Protein AF-A0A841DQ54-F1 (afdb_monomer)

Foldseek 3Di:
DDDDDDDDPVNVVVDDDDPDDAVLVVVLVVLLQLLDLDHPPVCPVVSVVQLVVLQVDDCSLVVSLVSCVQRPNDFDGFCLSVDDPVDRDPVVSVVVSVPDDPVVSVVRCCVRVPPDPPPVRVVSSVVVSCVSNVVDPDSDPDPPPDDDWDWDDDPDPDIDTDDDDDDD

Secondary structure (DSSP, 8-state):
--------HHHHTT----SS--HHHHHHHHHHHHH-SS--HHHHHHHHHHHHHHHHSTTHHHHHHHHHHHS-SSS---GGGS--TT---HHHHHHHHHTS-HHHHHHHHHHHS-SSSHHHHHHHHHHHHHHHSSS---------TT----EEE-SSS-EEE-------

Mean predicted aligned error: 13.37 Å

Solvent-accessible surface area (backbone atoms only — not comparable to full-atom values): 10875 Å² total; per-residue (Å²): 139,81,91,81,88,85,80,52,76,73,54,56,74,68,63,77,78,74,96,60,86,55,56,59,58,52,49,54,52,47,48,27,53,71,63,45,91,82,60,61,76,88,49,46,66,54,49,54,50,53,46,50,49,24,61,74,38,91,63,29,54,57,52,52,51,52,50,42,68,57,35,46,78,68,78,79,54,40,65,84,68,60,71,65,90,88,59,78,54,60,62,62,50,50,52,55,54,68,68,51,55,68,69,58,55,50,50,39,48,49,68,58,65,57,86,75,66,66,74,68,54,55,58,52,51,56,58,48,47,32,53,55,71,66,78,38,94,72,91,78,90,69,90,60,86,91,64,95,79,60,77,56,82,52,96,62,102,57,80,55,84,63,87,76,89,76,82,132

Structure (mmCIF, N/CA/C/O backbone):
data_AF-A0A841DQ54-F1
#
_entry.id   AF-A0A841DQ54-F1
#
loop_
_atom_site.group_PDB
_atom_site.id
_atom_site.type_symbol
_atom_site.label_atom_id
_atom_site.label_alt_id
_atom_site.label_comp_id
_atom_site.label_asym_id
_atom_site.label_entity_id
_atom_site.label_seq_id
_atom_site.pdbx_PDB_ins_code
_atom_site.Cartn_x
_atom_site.Cartn_y
_atom_site.Cartn_z
_atom_site.occupancy
_atom_site.B_iso_or_equiv
_atom_site.auth_seq_id
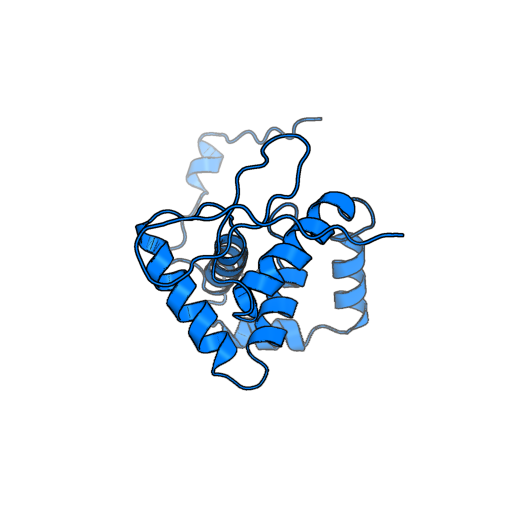_atom_site.auth_comp_id
_atom_site.auth_asym_id
_atom_site.auth_atom_id
_atom_site.pdbx_PDB_model_num
ATOM 1 N N . MET A 1 1 ? -1.347 20.439 -19.887 1.00 53.28 1 MET A N 1
ATOM 2 C CA . MET A 1 1 ? -0.332 19.551 -20.490 1.00 53.28 1 MET A CA 1
ATOM 3 C C . MET A 1 1 ? -0.798 18.118 -20.301 1.00 53.28 1 MET A C 1
ATOM 5 O O . MET A 1 1 ? -1.020 17.731 -19.162 1.00 53.28 1 MET A O 1
ATOM 9 N N . VAL A 1 2 ? -1.043 17.381 -21.386 1.00 81.75 2 VAL A N 1
ATOM 10 C CA . VAL A 1 2 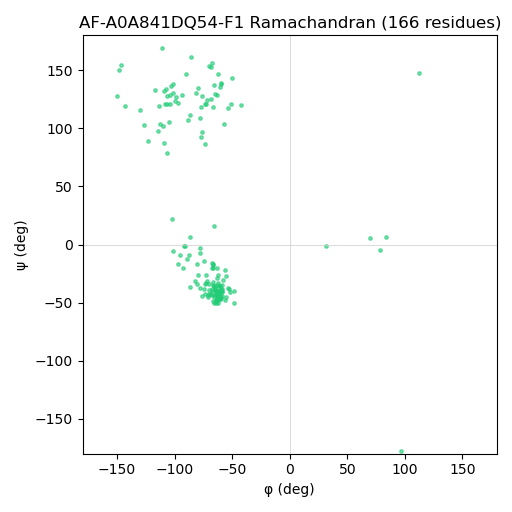? -1.499 15.979 -21.347 1.00 81.75 2 VAL A CA 1
ATOM 11 C C . VAL A 1 2 ? -0.318 15.105 -21.762 1.00 81.75 2 VAL A C 1
ATOM 13 O O . VAL A 1 2 ? 0.212 15.297 -22.853 1.00 81.75 2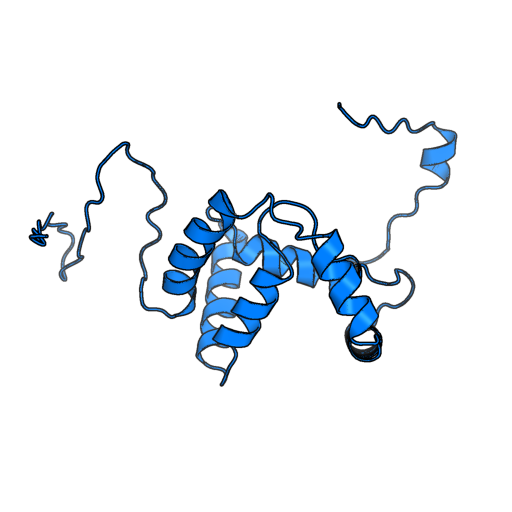 VAL A O 1
ATOM 16 N N . LEU A 1 3 ? 0.109 14.179 -20.900 1.00 90.19 3 LEU A N 1
ATOM 17 C CA . LEU A 1 3 ? 1.101 13.165 -21.260 1.00 90.19 3 LEU A CA 1
ATOM 18 C C . LEU A 1 3 ? 0.443 12.161 -22.212 1.00 90.19 3 LEU A C 1
ATOM 20 O O . LEU A 1 3 ? -0.588 11.581 -21.874 1.00 90.19 3 LEU A O 1
ATOM 24 N N . ARG A 1 4 ? 1.029 11.967 -23.396 1.00 90.19 4 ARG A N 1
ATOM 25 C CA . ARG A 1 4 ? 0.602 10.948 -24.361 1.00 90.19 4 ARG A CA 1
ATOM 26 C C . ARG A 1 4 ? 1.709 9.913 -24.484 1.00 90.19 4 ARG A C 1
ATOM 28 O O . ARG A 1 4 ? 2.825 10.256 -24.858 1.00 90.19 4 ARG A O 1
ATOM 35 N N . ILE A 1 5 ? 1.394 8.670 -24.147 1.00 88.75 5 ILE A N 1
ATOM 36 C CA . ILE A 1 5 ? 2.290 7.526 -24.320 1.00 88.75 5 ILE A CA 1
ATOM 37 C C . ILE A 1 5 ? 1.846 6.818 -25.601 1.00 88.75 5 ILE A C 1
ATOM 39 O O . ILE A 1 5 ? 0.672 6.475 -25.734 1.00 88.75 5 ILE A O 1
ATOM 43 N N . HIS A 1 6 ? 2.762 6.658 -26.555 1.00 91.81 6 HIS A N 1
ATOM 44 C CA . HIS A 1 6 ? 2.510 6.006 -27.838 1.00 91.81 6 HIS A CA 1
ATOM 45 C C . HIS A 1 6 ? 3.208 4.645 -27.846 1.00 91.81 6 HIS A C 1
ATOM 47 O O . HIS A 1 6 ? 4.421 4.595 -27.674 1.00 91.81 6 HIS A O 1
ATOM 53 N N . PHE A 1 7 ? 2.443 3.568 -28.032 1.00 91.44 7 PHE A N 1
ATOM 54 C CA . PHE A 1 7 ? 2.969 2.210 -28.169 1.00 91.44 7 PHE A CA 1
ATOM 55 C C . PHE A 1 7 ? 2.975 1.806 -29.640 1.00 91.44 7 PHE A C 1
ATOM 57 O O . PHE A 1 7 ? 1.958 1.957 -30.324 1.00 91.44 7 PHE A O 1
ATOM 64 N N . THR A 1 8 ? 4.103 1.289 -30.115 1.00 95.00 8 THR A N 1
ATOM 65 C CA . THR A 1 8 ? 4.196 0.632 -31.424 1.00 95.00 8 THR A CA 1
ATOM 66 C C . THR A 1 8 ? 3.801 -0.847 -31.313 1.00 95.00 8 THR A C 1
ATOM 68 O O . THR A 1 8 ? 3.814 -1.403 -30.207 1.00 95.00 8 THR A O 1
ATOM 71 N N . PRO A 1 9 ? 3.448 -1.522 -32.423 1.00 94.88 9 PRO A N 1
ATOM 72 C CA . PRO A 1 9 ? 3.256 -2.972 -32.420 1.00 94.88 9 PRO A CA 1
ATOM 73 C C . PRO A 1 9 ? 4.460 -3.729 -31.839 1.00 94.88 9 PRO A C 1
ATOM 75 O O . PRO A 1 9 ? 4.284 -4.674 -31.072 1.00 94.88 9 PRO A O 1
ATOM 78 N N . GLU A 1 10 ? 5.681 -3.278 -32.129 1.00 95.12 10 GLU A N 1
ATOM 79 C CA . GLU A 1 10 ? 6.927 -3.867 -31.634 1.00 95.12 10 GLU A CA 1
ATOM 80 C C . GLU A 1 10 ? 7.090 -3.710 -30.116 1.00 95.12 10 GLU A C 1
ATOM 82 O O . GLU A 1 10 ? 7.662 -4.585 -29.462 1.00 95.12 10 GLU A O 1
ATOM 87 N N . ASP A 1 11 ? 6.577 -2.621 -29.539 1.00 93.31 11 ASP A N 1
ATOM 88 C CA . ASP A 1 11 ? 6.570 -2.422 -28.088 1.00 93.31 11 ASP A CA 1
ATOM 89 C C . ASP A 1 11 ? 5.592 -3.375 -27.405 1.00 93.31 11 ASP A C 1
ATOM 91 O O . ASP A 1 11 ? 5.912 -3.939 -26.359 1.00 93.31 11 ASP A O 1
ATOM 95 N N . LEU A 1 12 ? 4.425 -3.614 -28.015 1.00 90.44 12 LEU A N 1
ATOM 96 C CA . LEU A 1 12 ? 3.429 -4.546 -27.482 1.00 90.44 12 LEU A CA 1
ATOM 97 C C . LEU A 1 12 ? 3.956 -5.983 -27.431 1.00 90.44 12 LEU A C 1
ATOM 99 O O . LEU A 1 12 ? 3.670 -6.694 -26.471 1.00 90.44 12 LEU A O 1
ATOM 103 N N . LEU A 1 13 ? 4.788 -6.387 -28.397 1.00 94.19 13 LEU A N 1
ATOM 104 C CA . LEU A 1 13 ? 5.451 -7.698 -28.382 1.00 94.19 13 LEU A CA 1
ATOM 105 C C . LEU A 1 13 ? 6.419 -7.873 -27.199 1.00 94.19 13 LEU A C 1
ATOM 107 O O . LEU A 1 13 ? 6.755 -9.001 -26.839 1.00 94.19 13 LEU A O 1
ATOM 111 N N . LYS A 1 14 ? 6.869 -6.774 -26.581 1.00 90.69 14 LYS A N 1
ATOM 112 C CA . LYS A 1 14 ? 7.760 -6.783 -25.410 1.00 90.69 14 LYS A CA 1
ATOM 113 C C . LYS A 1 14 ? 7.002 -6.671 -24.086 1.00 90.69 14 LYS A C 1
ATOM 115 O O . LYS A 1 14 ? 7.613 -6.846 -23.031 1.00 90.69 14 LYS A O 1
ATOM 120 N N . VAL A 1 15 ? 5.694 -6.399 -24.113 1.00 87.94 15 VAL A N 1
ATOM 121 C CA . VAL A 1 15 ? 4.876 -6.318 -22.899 1.00 87.94 15 VAL A CA 1
ATOM 122 C C . VAL A 1 15 ? 4.650 -7.721 -22.353 1.00 87.94 15 VAL A C 1
ATOM 124 O O . VAL A 1 15 ? 4.078 -8.587 -23.010 1.00 87.94 15 VAL A O 1
ATOM 127 N N . ARG A 1 16 ? 5.078 -7.936 -21.109 1.00 85.25 16 ARG A N 1
ATOM 128 C CA . ARG A 1 16 ? 4.801 -9.160 -20.358 1.00 85.25 16 ARG A CA 1
ATOM 129 C C . ARG A 1 16 ? 3.776 -8.860 -19.279 1.00 85.25 16 ARG A C 1
ATOM 131 O O . ARG A 1 16 ? 3.897 -7.872 -18.560 1.00 85.25 16 ARG A O 1
ATOM 138 N N . VAL A 1 17 ? 2.775 -9.726 -19.168 1.00 84.56 17 VAL A N 1
ATOM 139 C CA . VAL A 1 17 ? 1.798 -9.680 -18.080 1.00 84.56 17 VAL A CA 1
ATOM 140 C C . VAL A 1 17 ? 2.294 -10.604 -16.976 1.00 84.56 17 VAL A C 1
ATOM 142 O O . VAL A 1 17 ? 2.637 -11.756 -17.244 1.00 84.56 17 VAL A O 1
ATOM 145 N N . ALA A 1 18 ? 2.358 -10.097 -15.746 1.00 85.19 18 ALA A N 1
ATOM 146 C CA . ALA A 1 18 ? 2.709 -10.918 -14.594 1.00 85.19 18 ALA A CA 1
ATOM 147 C C . ALA A 1 18 ? 1.696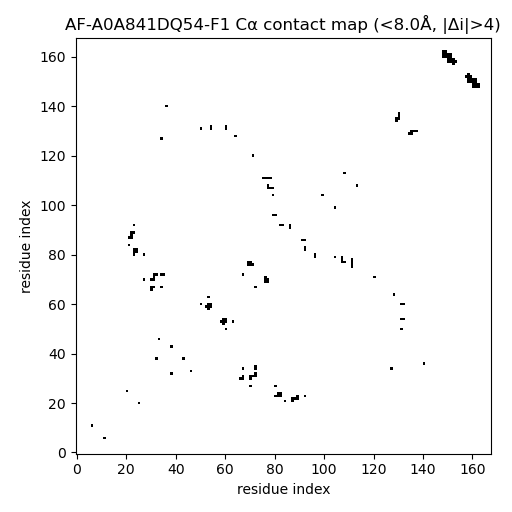 -12.064 -14.433 1.00 85.19 18 ALA A C 1
ATOM 149 O O . ALA A 1 18 ? 0.490 -11.856 -14.565 1.00 85.19 18 ALA A O 1
ATOM 150 N N . GLY A 1 19 ? 2.182 -13.272 -14.131 1.00 85.94 19 GLY A N 1
ATOM 151 C CA . GLY A 1 19 ? 1.330 -14.458 -13.968 1.00 85.94 19 GLY A CA 1
ATOM 152 C C . GLY A 1 19 ? 0.416 -14.406 -12.739 1.00 85.94 19 GLY A C 1
ATOM 153 O O . GLY A 1 19 ? -0.551 -15.159 -12.656 1.00 85.94 19 GLY A O 1
ATOM 154 N N . SER A 1 20 ? 0.696 -13.504 -11.798 1.00 87.44 20 SER A N 1
ATOM 155 C CA . SER A 1 20 ? -0.103 -13.275 -10.599 1.00 87.44 20 SER A CA 1
ATOM 156 C C . SER A 1 20 ? -0.070 -11.802 -10.186 1.00 87.44 20 SER A C 1
ATOM 158 O O . SER A 1 20 ? 0.910 -11.107 -10.473 1.00 87.44 20 SER A O 1
ATOM 160 N N . PRO A 1 21 ? -1.100 -11.314 -9.473 1.00 88.19 21 PRO A N 1
ATOM 161 C CA . PRO A 1 21 ? -1.058 -9.992 -8.868 1.00 88.19 21 PRO A CA 1
ATOM 162 C C . PRO A 1 21 ? 0.091 -9.879 -7.870 1.00 88.19 21 PRO A C 1
ATOM 164 O O . PRO A 1 21 ? 0.309 -10.771 -7.049 1.00 88.19 21 PRO A O 1
ATOM 167 N N . HIS A 1 22 ? 0.817 -8.769 -7.926 1.00 89.12 22 HIS A N 1
ATOM 168 C CA . HIS A 1 22 ? 1.911 -8.518 -7.002 1.00 89.12 22 HIS A CA 1
ATOM 169 C C . HIS A 1 22 ? 1.354 -8.108 -5.623 1.00 89.12 22 HIS A C 1
ATOM 171 O O . HIS A 1 22 ? 0.583 -7.142 -5.551 1.00 89.12 22 HIS A O 1
ATOM 177 N N . PRO A 1 23 ? 1.759 -8.746 -4.510 1.00 89.19 23 PRO A N 1
ATOM 178 C CA . PRO A 1 23 ? 1.132 -8.516 -3.206 1.00 89.19 23 PRO A CA 1
ATOM 179 C C . PRO A 1 23 ? 1.180 -7.069 -2.707 1.00 89.19 23 PRO A C 1
ATOM 181 O O . PRO A 1 23 ? 0.186 -6.563 -2.186 1.00 89.19 23 PRO A O 1
ATOM 184 N N . LEU A 1 24 ? 2.306 -6.369 -2.899 1.00 88.69 24 LEU A N 1
ATOM 185 C CA . LEU A 1 24 ? 2.415 -4.965 -2.482 1.00 88.69 24 LEU A CA 1
ATOM 186 C C . LEU A 1 24 ? 1.481 -4.041 -3.287 1.00 88.69 24 LEU A C 1
ATOM 188 O O . LEU A 1 24 ? 0.875 -3.133 -2.720 1.00 88.69 24 LEU A O 1
ATOM 192 N N . TRP A 1 25 ? 1.283 -4.318 -4.580 1.00 89.69 25 TRP A N 1
ATOM 193 C CA . TRP A 1 25 ? 0.331 -3.578 -5.410 1.00 89.69 25 TRP A CA 1
ATOM 194 C C . TRP A 1 25 ? -1.111 -3.832 -4.967 1.00 89.69 25 TRP A C 1
ATOM 196 O O . TRP A 1 25 ? -1.878 -2.882 -4.812 1.00 89.69 25 TRP A O 1
ATOM 206 N N . GLU A 1 26 ? -1.465 -5.085 -4.677 1.00 91.94 26 GLU A N 1
ATOM 207 C CA . GLU A 1 26 ? -2.774 -5.436 -4.112 1.00 91.94 26 GLU A CA 1
ATOM 208 C C . GLU A 1 26 ? -3.024 -4.742 -2.765 1.00 91.94 26 GLU A C 1
ATOM 210 O O . GLU A 1 26 ? -4.132 -4.264 -2.508 1.00 91.94 26 GLU A O 1
ATOM 215 N N . LEU A 1 27 ? -1.998 -4.608 -1.918 1.00 91.19 27 LEU A N 1
ATOM 216 C CA . LEU A 1 27 ? -2.092 -3.874 -0.656 1.00 91.19 27 LEU A CA 1
ATOM 217 C C . LEU A 1 27 ? -2.362 -2.379 -0.880 1.00 91.19 27 LEU A C 1
ATOM 219 O O . LEU A 1 27 ? -3.295 -1.831 -0.287 1.00 91.19 27 LEU A O 1
ATOM 223 N N . VAL A 1 28 ? -1.585 -1.717 -1.742 1.00 91.19 28 VAL A N 1
ATOM 224 C CA . VAL A 1 28 ? -1.761 -0.288 -2.064 1.00 91.19 28 VAL A CA 1
ATOM 225 C C . VAL A 1 28 ? -3.157 -0.033 -2.643 1.00 91.19 28 VAL A C 1
ATOM 227 O O . VAL A 1 28 ? -3.876 0.862 -2.184 1.00 91.19 28 VAL A O 1
ATOM 230 N N . LEU A 1 29 ? -3.596 -0.864 -3.592 1.00 90.62 29 LEU A N 1
ATOM 231 C CA . LEU A 1 29 ? -4.927 -0.777 -4.198 1.00 90.62 29 LEU A CA 1
ATOM 232 C C . LEU A 1 29 ? -6.045 -1.072 -3.191 1.00 90.62 29 LEU A C 1
ATOM 234 O O . LEU A 1 29 ? -7.095 -0.421 -3.219 1.00 90.62 29 LEU A O 1
ATOM 238 N N . SER A 1 30 ? -5.816 -1.994 -2.255 1.00 92.44 30 SER A N 1
ATOM 239 C CA . SER A 1 30 ? -6.736 -2.272 -1.151 1.00 92.44 30 SER A CA 1
ATOM 240 C C . SER A 1 30 ? -6.888 -1.060 -0.233 1.00 92.44 30 SER A C 1
ATOM 242 O O . SER A 1 30 ? -8.013 -0.660 0.067 1.00 92.44 30 SER A O 1
ATOM 244 N N . ILE A 1 31 ? -5.789 -0.412 0.170 1.00 92.19 31 ILE A N 1
ATOM 245 C CA . ILE A 1 31 ? -5.823 0.796 1.014 1.00 92.19 31 ILE A CA 1
ATOM 246 C C . ILE A 1 31 ? -6.550 1.943 0.301 1.00 92.19 31 ILE A C 1
ATOM 248 O O . ILE A 1 31 ? -7.335 2.664 0.927 1.00 92.19 31 ILE A O 1
ATOM 252 N N . ASN A 1 32 ? -6.337 2.103 -1.006 1.00 88.69 32 ASN A N 1
ATOM 253 C CA . ASN A 1 32 ? -7.081 3.071 -1.808 1.00 88.69 32 ASN A CA 1
ATOM 254 C C . ASN A 1 32 ? -8.586 2.739 -1.832 1.00 88.69 32 ASN A C 1
ATOM 256 O O . ASN A 1 32 ? -9.422 3.595 -1.537 1.00 88.69 32 ASN A O 1
ATOM 260 N N . SER A 1 33 ? -8.933 1.475 -2.082 1.00 90.06 33 SER A N 1
ATOM 261 C CA . SER A 1 33 ? -10.318 0.987 -2.129 1.00 90.06 33 SER A CA 1
ATOM 262 C C . SER A 1 33 ? -11.055 1.151 -0.794 1.00 90.06 33 SER A C 1
ATOM 264 O O . SER A 1 33 ? -12.240 1.488 -0.778 1.00 90.06 33 SER A O 1
ATOM 266 N N . LEU A 1 34 ? -10.368 0.987 0.343 1.00 90.81 34 LEU A N 1
ATOM 267 C CA . LEU A 1 34 ? -10.938 1.228 1.679 1.00 90.81 34 LEU A CA 1
ATOM 268 C C . LEU A 1 34 ? -11.361 2.687 1.900 1.00 90.81 34 LEU A C 1
ATOM 270 O O . LEU A 1 34 ? -12.247 2.953 2.716 1.00 90.81 34 LEU A O 1
ATOM 274 N N . GLN A 1 35 ? -10.736 3.628 1.192 1.00 86.56 35 GLN A N 1
ATOM 275 C CA . GLN A 1 35 ? -11.039 5.055 1.279 1.00 86.56 35 GLN A CA 1
ATOM 276 C C . GLN A 1 35 ? -12.132 5.491 0.298 1.00 86.56 35 GLN A C 1
ATOM 278 O O . GLN A 1 35 ? -12.647 6.603 0.432 1.00 86.56 35 GLN A O 1
ATOM 283 N N . GLN A 1 36 ? -12.504 4.648 -0.673 1.00 85.00 36 GLN A N 1
ATOM 284 C CA . GLN A 1 36 ? -13.492 5.016 -1.682 1.00 85.00 36 GLN A CA 1
ATOM 285 C C . GLN A 1 36 ? -14.897 5.166 -1.065 1.00 85.00 36 GLN A C 1
ATOM 287 O O . GLN A 1 36 ? -15.413 4.221 -0.451 1.00 85.00 36 GLN A O 1
ATOM 292 N N . PRO A 1 37 ? -15.549 6.333 -1.254 1.00 77.94 37 PRO A N 1
ATOM 293 C CA . PRO A 1 37 ? -16.953 6.562 -0.909 1.00 77.94 37 PRO A CA 1
ATOM 294 C C . PRO A 1 37 ? -17.883 5.462 -1.422 1.00 77.94 37 PRO A C 1
ATOM 296 O O . PRO A 1 37 ? -18.672 4.877 -0.675 1.00 77.94 37 PRO A O 1
ATOM 299 N N . GLU A 1 38 ? -17.735 5.162 -2.708 1.00 82.75 38 GLU A N 1
ATOM 300 C CA . GLU A 1 38 ? -18.590 4.274 -3.470 1.00 82.75 38 GLU A CA 1
ATOM 301 C C . GLU A 1 38 ? -17.773 3.059 -3.880 1.00 82.75 38 GLU A C 1
ATOM 303 O O . GLU A 1 38 ? -17.017 3.085 -4.843 1.00 82.75 38 GLU A O 1
ATOM 308 N N . LEU A 1 39 ? -17.917 1.987 -3.106 1.00 86.44 39 LEU A N 1
ATOM 309 C CA . LEU A 1 39 ? -17.285 0.713 -3.403 1.00 86.44 39 LEU A CA 1
ATOM 310 C C . LEU A 1 39 ? -18.334 -0.251 -3.988 1.00 86.44 39 LEU A C 1
ATOM 312 O O . LEU A 1 39 ? -19.449 -0.326 -3.435 1.00 86.44 39 LEU A O 1
ATOM 316 N N . PRO A 1 40 ? -18.011 -1.004 -5.064 1.00 90.75 40 PRO A N 1
ATOM 317 C CA . PRO A 1 40 ? -18.903 -2.011 -5.628 1.00 90.75 40 PRO A CA 1
ATOM 318 C C . PRO A 1 40 ? -19.442 -2.967 -4.562 1.00 90.75 40 PRO A C 1
ATOM 320 O O . PRO A 1 40 ? -18.722 -3.347 -3.636 1.00 90.75 40 PRO A O 1
ATOM 323 N N . LEU A 1 41 ? -20.705 -3.387 -4.705 1.00 90.31 41 LEU A N 1
ATOM 324 C CA . LEU A 1 41 ? -21.420 -4.175 -3.692 1.00 90.31 41 LEU A CA 1
ATOM 325 C C . LEU A 1 41 ? -20.633 -5.418 -3.239 1.00 90.31 41 LEU A C 1
ATOM 327 O O . LEU A 1 41 ? -20.536 -5.671 -2.039 1.00 90.31 41 LEU A O 1
ATOM 331 N N . ARG A 1 42 ? -19.987 -6.115 -4.185 1.00 93.06 42 ARG A N 1
ATOM 332 C CA . ARG A 1 42 ? -19.159 -7.310 -3.936 1.00 93.06 42 ARG A CA 1
ATOM 333 C C . ARG A 1 42 ? -18.030 -7.102 -2.917 1.00 93.06 42 ARG A C 1
ATOM 335 O O . ARG A 1 42 ? -17.638 -8.046 -2.243 1.00 93.06 42 ARG A O 1
ATOM 342 N N . PHE A 1 43 ? -17.531 -5.875 -2.762 1.00 90.62 43 PHE A N 1
ATOM 343 C CA . PHE A 1 43 ? -16.421 -5.562 -1.858 1.00 90.62 43 PHE A CA 1
ATOM 344 C C . PHE A 1 43 ? -16.864 -4.927 -0.535 1.00 90.62 43 PHE A C 1
ATOM 346 O O . PHE A 1 43 ? -16.042 -4.756 0.365 1.00 90.62 43 PHE A O 1
ATOM 353 N N . ARG A 1 44 ? -18.152 -4.604 -0.355 1.00 89.88 44 ARG A N 1
ATOM 354 C CA . ARG A 1 44 ? -18.632 -3.976 0.890 1.00 89.88 44 ARG A CA 1
ATOM 355 C C . ARG A 1 44 ? -18.437 -4.884 2.101 1.00 89.88 44 ARG A C 1
ATOM 357 O O . ARG A 1 44 ? -17.869 -4.449 3.095 1.00 89.88 44 ARG A O 1
ATOM 364 N N . GLY A 1 45 ? -18.785 -6.166 1.970 1.00 93.50 45 GLY A N 1
ATOM 365 C CA . GLY A 1 45 ? -18.569 -7.144 3.039 1.00 93.50 45 GLY A CA 1
ATOM 366 C C . GLY A 1 45 ? -17.089 -7.341 3.384 1.00 93.50 45 GLY A C 1
ATOM 367 O O . GLY A 1 45 ? -16.752 -7.561 4.544 1.00 93.50 45 GLY A O 1
ATOM 368 N N . TRP A 1 46 ? -16.187 -7.224 2.403 1.00 94.75 46 TRP A N 1
ATOM 369 C CA . TRP A 1 46 ? -14.744 -7.215 2.657 1.00 94.75 46 TRP A CA 1
ATOM 370 C C . TRP A 1 46 ? -14.327 -5.977 3.459 1.00 94.75 46 TRP A C 1
ATOM 372 O O . TRP A 1 46 ? -13.700 -6.131 4.508 1.00 94.75 46 TRP A O 1
ATOM 382 N N . ARG A 1 47 ? -14.743 -4.778 3.030 1.00 92.38 47 ARG A N 1
ATOM 383 C CA . ARG A 1 47 ? -14.443 -3.519 3.728 1.00 92.38 47 ARG A CA 1
ATOM 384 C C . ARG A 1 47 ? -14.906 -3.568 5.183 1.00 92.38 47 ARG A C 1
ATOM 386 O O . ARG A 1 47 ? -14.134 -3.238 6.078 1.00 92.38 47 ARG A O 1
ATOM 393 N N . ASP A 1 48 ? -16.118 -4.054 5.433 1.00 90.56 48 ASP A N 1
ATOM 394 C CA . ASP A 1 48 ? -16.670 -4.147 6.787 1.00 90.56 48 ASP A CA 1
ATOM 395 C C . ASP A 1 48 ? -15.871 -5.114 7.674 1.00 90.56 48 ASP A C 1
ATOM 397 O O . ASP A 1 48 ? -15.620 -4.819 8.844 1.00 90.56 48 ASP A O 1
ATOM 401 N N . ARG A 1 49 ? -15.412 -6.250 7.126 1.00 94.31 49 ARG A N 1
ATOM 402 C CA . ARG A 1 49 ? -14.544 -7.193 7.854 1.00 94.31 49 ARG A CA 1
ATOM 403 C C . ARG A 1 49 ? -13.186 -6.584 8.191 1.00 94.31 49 ARG A C 1
ATOM 405 O O . ARG A 1 49 ? -12.716 -6.770 9.310 1.00 94.31 49 ARG A O 1
ATOM 412 N N . VAL A 1 50 ? -12.566 -5.876 7.249 1.00 92.94 50 VAL A N 1
ATOM 413 C CA . VAL A 1 50 ? -11.262 -5.227 7.462 1.00 92.94 50 VAL A CA 1
ATOM 414 C C . VAL A 1 50 ? -11.373 -4.142 8.529 1.00 92.94 50 VAL A C 1
ATOM 416 O O . VAL A 1 50 ? -10.599 -4.140 9.483 1.00 92.94 50 VAL A O 1
ATOM 419 N N . LEU A 1 51 ? -12.376 -3.267 8.421 1.00 90.44 51 LEU A N 1
ATOM 420 C CA . LEU A 1 51 ? -12.605 -2.202 9.397 1.00 90.44 51 LEU A CA 1
ATOM 421 C C . LEU A 1 51 ? -12.909 -2.752 10.791 1.00 90.44 51 LEU A C 1
ATOM 423 O O . LEU A 1 51 ? -12.423 -2.210 11.779 1.00 90.44 51 LEU A O 1
ATOM 427 N N . ARG A 1 52 ? -13.688 -3.834 10.883 1.00 91.38 52 ARG A N 1
ATOM 428 C CA . ARG A 1 52 ? -13.962 -4.493 12.162 1.00 91.38 52 ARG A CA 1
ATOM 429 C C . ARG A 1 52 ? -12.681 -5.048 12.792 1.00 91.38 52 ARG A C 1
ATOM 431 O O . ARG A 1 52 ? -12.392 -4.703 13.932 1.00 91.38 52 ARG A O 1
ATOM 438 N N . ARG A 1 53 ? -11.875 -5.804 12.039 1.00 92.44 53 ARG A N 1
ATOM 439 C CA . ARG A 1 53 ? -10.591 -6.340 12.528 1.00 92.44 53 ARG A CA 1
ATOM 440 C C . ARG A 1 53 ? -9.634 -5.240 12.984 1.00 92.44 53 ARG A C 1
ATOM 442 O O . ARG A 1 53 ? -8.999 -5.378 14.021 1.00 92.44 53 ARG A O 1
ATOM 449 N N . ALA A 1 54 ? -9.575 -4.127 12.254 1.00 90.88 54 ALA A N 1
ATOM 450 C CA . ALA A 1 54 ? -8.745 -2.985 12.633 1.00 90.88 54 ALA A CA 1
ATOM 451 C C . ALA A 1 54 ? -9.169 -2.349 13.971 1.00 90.88 54 ALA A C 1
ATOM 453 O O . ALA A 1 54 ? -8.331 -1.780 14.664 1.00 90.88 54 ALA A O 1
ATOM 454 N N . ARG A 1 55 ? -10.453 -2.436 14.349 1.00 88.38 55 ARG A N 1
ATOM 455 C CA . ARG A 1 55 ? -10.948 -1.968 15.656 1.00 88.38 55 ARG A CA 1
ATOM 456 C C . ARG A 1 55 ? -10.697 -2.973 16.778 1.00 88.38 55 ARG A C 1
ATOM 458 O O . ARG A 1 55 ? -10.496 -2.556 17.910 1.00 88.38 55 ARG A O 1
ATOM 465 N N . GLU A 1 56 ? -10.762 -4.265 16.468 1.00 91.50 56 GLU A N 1
ATOM 466 C CA . GLU A 1 56 ? -10.545 -5.356 17.428 1.00 91.50 56 GLU A CA 1
ATOM 467 C C . GLU A 1 56 ? -9.066 -5.486 17.819 1.00 91.50 56 GLU A C 1
ATOM 469 O O . GLU A 1 56 ? -8.752 -5.828 18.955 1.00 91.50 56 GLU A O 1
ATOM 474 N N . GLN A 1 57 ? -8.150 -5.197 16.893 1.00 92.06 57 GLN A N 1
ATOM 475 C CA . GLN A 1 57 ? -6.712 -5.253 17.138 1.00 92.06 57 GLN A CA 1
ATOM 476 C C . GLN A 1 57 ? -6.213 -3.988 17.841 1.00 92.06 57 GLN A C 1
ATOM 478 O O . GLN A 1 57 ? -6.442 -2.867 17.376 1.00 92.06 57 GLN A O 1
ATOM 483 N N . SER A 1 58 ? -5.451 -4.163 18.923 1.00 91.81 58 SER A N 1
ATOM 484 C CA . SER A 1 58 ? -4.757 -3.070 19.610 1.00 91.81 58 SER A CA 1
ATOM 485 C C . SER A 1 58 ? -3.891 -2.276 18.629 1.00 91.81 58 SER A C 1
ATOM 487 O O . SER A 1 58 ? -2.975 -2.813 18.015 1.00 91.81 58 SER A O 1
ATOM 489 N N . GLY A 1 59 ? -4.202 -0.990 18.456 1.00 89.06 59 GLY A N 1
ATOM 490 C CA . GLY A 1 59 ? -3.494 -0.107 17.522 1.00 89.06 59 GLY A CA 1
ATOM 491 C C . GLY A 1 59 ? -3.881 -0.260 16.043 1.00 89.06 59 GLY A C 1
ATOM 492 O O . GLY A 1 59 ? -3.457 0.564 15.236 1.00 89.06 59 GLY A O 1
ATOM 493 N N . GLY A 1 60 ? -4.737 -1.218 15.668 1.00 89.50 60 GLY A N 1
ATOM 494 C CA . GLY A 1 60 ? -5.096 -1.482 14.268 1.00 89.50 60 GLY A CA 1
ATOM 495 C C . GLY A 1 60 ? -5.724 -0.278 13.554 1.00 89.50 60 GLY A C 1
ATOM 496 O O . GLY A 1 60 ? -5.399 0.008 12.402 1.00 89.50 60 GLY A O 1
ATOM 497 N N . ALA A 1 61 ? -6.559 0.496 14.252 1.00 87.25 61 ALA A N 1
ATOM 498 C CA . ALA A 1 61 ? -7.150 1.720 13.713 1.00 87.25 61 ALA A CA 1
ATOM 499 C C . ALA A 1 61 ? -6.100 2.808 13.417 1.00 87.25 61 ALA A C 1
ATOM 501 O O . ALA A 1 61 ? -6.216 3.514 12.413 1.00 87.25 61 ALA A O 1
ATOM 502 N N . LEU A 1 62 ? -5.065 2.927 14.259 1.00 87.62 62 LEU A N 1
ATOM 503 C CA . LEU A 1 62 ? -3.956 3.863 14.048 1.00 87.62 62 LEU A CA 1
ATOM 504 C C . LEU A 1 62 ? -3.075 3.409 12.883 1.00 87.62 62 LEU A C 1
ATOM 506 O O . LEU A 1 62 ? -2.738 4.227 12.030 1.00 87.62 62 LEU A O 1
ATOM 510 N N . SER A 1 63 ? -2.767 2.113 12.797 1.00 89.94 63 SER A N 1
ATOM 511 C CA . SER A 1 63 ? -2.011 1.540 11.678 1.00 89.94 63 SER A CA 1
ATOM 512 C C . SER A 1 63 ? -2.737 1.743 10.350 1.00 89.94 63 SER A C 1
ATOM 514 O O . SER A 1 63 ? -2.135 2.186 9.374 1.00 89.94 63 SER A O 1
ATOM 516 N N . LEU A 1 64 ? -4.054 1.511 10.315 1.00 90.19 64 LEU A N 1
ATOM 517 C CA . LEU A 1 64 ? -4.853 1.733 9.112 1.00 90.19 64 LEU A CA 1
ATOM 518 C C . LEU A 1 64 ? -4.898 3.220 8.730 1.00 90.19 64 LEU A C 1
ATOM 520 O O . LEU A 1 64 ? -4.808 3.566 7.554 1.00 90.19 64 LEU A O 1
ATOM 524 N N . GLN A 1 65 ? -4.988 4.116 9.715 1.00 85.00 65 GLN A N 1
ATOM 525 C CA . GLN A 1 65 ? -4.901 5.554 9.475 1.00 85.00 65 GLN A CA 1
ATOM 526 C C . GLN A 1 65 ? -3.536 5.966 8.914 1.00 85.00 65 GLN A C 1
ATOM 528 O O . GLN A 1 65 ? -3.483 6.780 7.989 1.00 85.00 65 GLN A O 1
ATOM 533 N N . ALA A 1 66 ? -2.448 5.429 9.466 1.00 88.00 66 ALA A N 1
ATOM 534 C CA . ALA A 1 66 ? -1.104 5.671 8.965 1.00 88.00 66 ALA A CA 1
ATOM 535 C C . ALA A 1 66 ? -0.982 5.188 7.513 1.00 88.00 66 ALA A C 1
ATOM 537 O O . ALA A 1 66 ? -0.576 5.972 6.656 1.00 88.00 66 ALA A O 1
ATOM 538 N N . ALA A 1 67 ? -1.455 3.979 7.205 1.00 89.69 67 ALA A N 1
ATOM 539 C CA . ALA A 1 67 ? -1.479 3.440 5.846 1.00 89.69 67 ALA A CA 1
ATOM 540 C C . ALA A 1 67 ? -2.243 4.353 4.869 1.00 89.69 67 ALA A C 1
ATOM 542 O O . ALA A 1 67 ? -1.712 4.726 3.826 1.00 89.69 67 ALA A O 1
ATOM 543 N N . CYS A 1 68 ? -3.442 4.823 5.231 1.00 87.81 68 CYS A N 1
ATOM 544 C CA . CYS A 1 68 ? -4.204 5.768 4.402 1.00 87.81 68 CYS A CA 1
ATOM 545 C C . CYS A 1 68 ? -3.549 7.151 4.266 1.00 87.81 68 CYS A C 1
ATOM 547 O O . CYS A 1 68 ? -3.874 7.903 3.351 1.00 87.81 68 CYS A O 1
ATOM 549 N N . SER A 1 69 ? -2.641 7.521 5.172 1.00 85.25 69 SER A N 1
ATOM 550 C CA . SER A 1 69 ? -1.876 8.764 5.048 1.00 85.25 69 SER A CA 1
ATOM 551 C C . SER A 1 69 ? -0.696 8.651 4.081 1.00 85.25 69 SER A C 1
ATOM 553 O O . SER A 1 69 ? -0.301 9.667 3.514 1.00 85.25 69 SER A O 1
ATOM 555 N N . VAL A 1 70 ? -0.169 7.435 3.896 1.00 87.12 70 VAL A N 1
ATOM 556 C CA . VAL A 1 70 ? 0.922 7.111 2.962 1.00 87.12 70 VAL A CA 1
ATOM 557 C C . VAL A 1 70 ? 0.375 6.668 1.599 1.00 87.12 70 VAL A C 1
ATOM 559 O O . VAL A 1 70 ? 1.077 6.766 0.605 1.00 87.12 70 VAL A O 1
ATOM 562 N N . VAL A 1 71 ? -0.881 6.228 1.520 1.00 90.00 71 VAL A N 1
ATOM 563 C CA . VAL A 1 71 ? -1.570 5.915 0.260 1.00 90.00 71 VAL A CA 1
ATOM 564 C C . VAL A 1 71 ? -2.839 6.760 0.180 1.00 90.00 71 VAL A C 1
ATOM 566 O O . VAL A 1 71 ? -3.890 6.332 0.668 1.00 90.00 71 VAL A O 1
ATOM 569 N N . PRO A 1 72 ? -2.781 7.978 -0.385 1.00 84.81 72 PRO A N 1
ATOM 570 C CA . PRO A 1 72 ? -3.960 8.825 -0.488 1.00 84.81 72 PRO A CA 1
ATOM 571 C C . PRO A 1 72 ? -4.998 8.238 -1.458 1.00 84.81 72 PRO A C 1
ATOM 573 O O . PRO A 1 72 ? -4.683 7.496 -2.388 1.00 84.81 72 PRO A O 1
ATOM 576 N N . LEU A 1 73 ? -6.264 8.627 -1.276 1.00 82.81 73 LEU A N 1
ATOM 577 C CA . LEU A 1 73 ? -7.364 8.247 -2.174 1.00 82.81 73 LEU A CA 1
ATOM 578 C C . LEU A 1 73 ? -7.132 8.678 -3.637 1.00 82.81 73 LEU A C 1
ATOM 580 O O . LEU A 1 73 ? -7.629 8.034 -4.558 1.00 82.81 73 LEU A O 1
ATOM 584 N N . ALA A 1 74 ? -6.420 9.782 -3.858 1.00 80.56 74 ALA A N 1
ATOM 585 C CA . ALA A 1 74 ? -6.132 10.302 -5.187 1.00 80.56 74 ALA A CA 1
ATOM 586 C C . ALA A 1 74 ? -4.772 11.004 -5.218 1.00 80.56 74 ALA A C 1
ATOM 588 O O . ALA A 1 74 ? -4.372 11.627 -4.233 1.00 80.56 74 ALA A O 1
ATOM 589 N N . GLY A 1 75 ? -4.130 10.975 -6.386 1.00 82.69 75 GLY A N 1
ATOM 590 C CA . GLY A 1 75 ? -2.783 11.502 -6.596 1.00 82.69 75 GLY A CA 1
ATOM 591 C C . GLY A 1 75 ? -1.718 10.411 -6.514 1.00 82.69 75 GLY A C 1
ATOM 592 O O . GLY A 1 75 ? -2.038 9.235 -6.359 1.00 82.69 75 GLY A O 1
ATOM 593 N N . ASN A 1 76 ? -0.456 10.818 -6.645 1.00 82.31 76 ASN A N 1
ATOM 594 C CA . ASN A 1 76 ? 0.667 9.904 -6.469 1.00 82.31 76 ASN A CA 1
ATOM 595 C C . ASN A 1 76 ? 0.794 9.474 -5.005 1.00 82.31 76 ASN A C 1
ATOM 597 O O . ASN A 1 76 ? 0.423 10.211 -4.087 1.00 82.31 76 ASN A O 1
ATOM 601 N N . PHE A 1 77 ? 1.355 8.288 -4.819 1.00 87.25 77 PHE A N 1
ATOM 602 C CA . PHE A 1 77 ? 1.819 7.781 -3.538 1.00 87.25 77 PHE A CA 1
ATOM 603 C C . PHE A 1 77 ? 3.353 7.702 -3.552 1.00 87.25 77 PHE A C 1
ATOM 605 O O . PHE A 1 77 ? 3.979 7.931 -4.587 1.00 87.25 77 PHE A O 1
ATOM 612 N N . ALA A 1 78 ? 3.943 7.479 -2.381 1.00 88.25 78 ALA A N 1
ATOM 613 C CA . ALA A 1 78 ? 5.390 7.502 -2.187 1.00 88.25 78 ALA A CA 1
ATOM 614 C C . ALA A 1 78 ? 6.073 6.355 -2.947 1.00 88.25 78 ALA A C 1
ATOM 616 O O . ALA A 1 78 ? 5.581 5.226 -2.910 1.00 88.25 78 ALA A O 1
ATOM 617 N N . ASP A 1 79 ? 7.200 6.634 -3.599 1.00 88.69 79 ASP A N 1
ATOM 618 C CA . ASP A 1 79 ? 7.900 5.657 -4.441 1.00 88.69 79 ASP A CA 1
ATOM 619 C C . ASP A 1 79 ? 8.497 4.500 -3.626 1.00 88.69 79 ASP A C 1
ATOM 621 O O . ASP A 1 79 ? 8.680 3.405 -4.141 1.00 88.69 79 ASP A O 1
ATOM 625 N N . LEU A 1 80 ? 8.696 4.690 -2.316 1.00 88.12 80 LEU A N 1
ATOM 626 C CA . LEU A 1 80 ? 9.046 3.609 -1.387 1.00 88.12 80 LEU A CA 1
ATOM 627 C C . LEU A 1 80 ? 8.039 2.442 -1.382 1.00 88.12 80 LEU A C 1
ATOM 629 O O . LEU A 1 80 ? 8.383 1.349 -0.947 1.00 88.12 80 LEU A O 1
ATOM 633 N N . LEU A 1 81 ? 6.794 2.672 -1.821 1.00 88.19 81 LEU A N 1
ATOM 634 C CA . LEU A 1 81 ? 5.763 1.637 -1.953 1.00 88.19 81 LEU A CA 1
ATOM 635 C C . LEU A 1 81 ? 5.740 0.988 -3.343 1.00 88.19 81 LEU A C 1
ATOM 637 O O . LEU A 1 81 ? 4.903 0.116 -3.579 1.00 88.19 81 LEU A O 1
ATOM 641 N N . THR A 1 82 ? 6.598 1.421 -4.267 1.00 86.19 82 THR A N 1
ATOM 642 C CA . THR A 1 82 ? 6.755 0.799 -5.580 1.00 86.19 82 THR A CA 1
ATOM 643 C C . THR A 1 82 ? 7.605 -0.463 -5.402 1.00 86.19 82 THR A C 1
ATOM 645 O O . THR A 1 82 ? 8.799 -0.356 -5.117 1.00 86.19 82 THR A O 1
ATOM 648 N N . PRO A 1 83 ? 7.023 -1.669 -5.521 1.00 78.06 83 PRO A N 1
ATOM 649 C CA . PRO A 1 83 ? 7.765 -2.895 -5.268 1.00 78.06 83 PRO A CA 1
ATOM 650 C C . PRO A 1 83 ? 8.803 -3.170 -6.352 1.00 78.06 83 PRO A C 1
ATOM 652 O O . PRO A 1 83 ? 8.595 -2.852 -7.527 1.00 78.06 83 PRO A O 1
ATOM 655 N N . ASN A 1 84 ? 9.857 -3.890 -5.970 1.00 82.12 84 ASN A N 1
ATOM 656 C CA . ASN A 1 84 ? 10.644 -4.646 -6.936 1.00 82.12 84 ASN A CA 1
ATOM 657 C C . ASN A 1 84 ? 9.780 -5.780 -7.519 1.00 82.12 84 ASN A C 1
ATOM 659 O O . ASN A 1 84 ? 9.335 -6.654 -6.781 1.00 82.12 84 ASN A O 1
ATOM 663 N N . LEU A 1 85 ? 9.542 -5.761 -8.833 1.00 79.44 85 LEU A N 1
ATOM 664 C CA . LEU A 1 85 ? 8.631 -6.697 -9.501 1.00 79.44 85 LEU A CA 1
ATOM 665 C C . LEU A 1 85 ? 9.117 -8.156 -9.485 1.00 79.44 85 LEU A C 1
ATOM 667 O O . LEU A 1 85 ? 8.300 -9.050 -9.704 1.00 79.44 85 LEU A O 1
ATOM 671 N N . ASP A 1 86 ? 10.404 -8.387 -9.213 1.00 82.06 86 ASP A N 1
ATOM 672 C CA . ASP A 1 86 ? 11.009 -9.723 -9.164 1.00 82.06 86 ASP A CA 1
ATOM 673 C C . ASP A 1 86 ? 10.896 -10.402 -7.785 1.00 82.06 86 ASP A C 1
ATOM 675 O O . ASP A 1 86 ? 11.204 -11.585 -7.661 1.00 82.06 86 ASP A O 1
ATOM 679 N N . GLU A 1 87 ? 10.443 -9.684 -6.752 1.00 84.94 87 GLU A N 1
ATOM 680 C CA . GLU A 1 87 ? 10.307 -10.208 -5.389 1.00 84.94 87 GLU A CA 1
ATOM 681 C C . GLU A 1 87 ? 8.824 -10.468 -5.066 1.00 84.94 87 GLU A C 1
ATOM 683 O O . GLU A 1 87 ? 8.060 -9.523 -4.877 1.00 84.94 87 GLU A O 1
ATOM 688 N N . PRO A 1 88 ? 8.350 -11.722 -5.025 1.00 81.56 88 PRO A N 1
ATOM 689 C CA . PRO A 1 88 ? 6.955 -12.006 -4.709 1.00 81.56 88 PRO A CA 1
ATOM 690 C C . PRO A 1 88 ? 6.647 -11.981 -3.205 1.00 81.56 88 PRO A C 1
ATOM 692 O O . PRO A 1 88 ? 5.466 -11.914 -2.858 1.00 81.56 88 PRO A O 1
ATOM 695 N N . ASP A 1 89 ? 7.640 -12.054 -2.310 1.00 88.12 89 ASP A N 1
ATOM 696 C CA . ASP A 1 89 ? 7.403 -12.113 -0.866 1.00 88.12 89 ASP A CA 1
ATOM 697 C C . ASP A 1 89 ? 7.030 -10.733 -0.285 1.00 88.12 89 ASP A C 1
ATOM 699 O O . ASP A 1 89 ? 7.831 -9.791 -0.316 1.00 88.12 89 ASP A O 1
ATOM 703 N N . PRO A 1 90 ? 5.826 -10.575 0.305 1.00 87.12 90 PRO A N 1
ATOM 704 C CA . PRO A 1 90 ? 5.450 -9.333 0.968 1.00 87.12 90 PRO A CA 1
ATOM 705 C C . PRO A 1 90 ? 6.393 -8.955 2.113 1.00 87.12 90 PRO A C 1
ATOM 707 O O . PRO A 1 90 ? 6.600 -7.763 2.343 1.00 87.12 90 PRO A O 1
ATOM 710 N N . GLN A 1 91 ? 6.931 -9.934 2.849 1.00 90.06 91 GLN A N 1
ATOM 711 C CA . GLN A 1 91 ? 7.766 -9.647 4.013 1.00 90.06 91 GLN A CA 1
ATOM 712 C C . GLN A 1 91 ? 9.120 -9.076 3.590 1.00 90.06 91 GLN A C 1
ATOM 714 O O . GLN A 1 91 ? 9.504 -8.027 4.103 1.00 90.06 91 GLN A O 1
ATOM 719 N N . ALA A 1 92 ? 9.771 -9.668 2.586 1.00 89.56 92 ALA A N 1
ATOM 720 C CA . ALA A 1 92 ? 10.984 -9.124 1.978 1.00 89.56 92 ALA A CA 1
ATOM 721 C C . ALA A 1 92 ? 10.822 -7.665 1.503 1.00 89.56 92 ALA A C 1
ATOM 723 O O . ALA A 1 92 ? 11.730 -6.842 1.674 1.00 89.56 92 ALA A O 1
ATOM 724 N N . HIS A 1 93 ? 9.648 -7.297 0.971 1.00 87.25 93 HIS A N 1
ATOM 725 C CA . HIS A 1 93 ? 9.339 -5.899 0.636 1.00 87.25 93 HIS A CA 1
ATOM 726 C C . HIS A 1 93 ? 9.254 -4.999 1.864 1.00 87.25 93 HIS A C 1
ATOM 728 O O . HIS A 1 93 ? 9.800 -3.894 1.854 1.00 87.25 93 HIS A O 1
ATOM 734 N N . PHE A 1 94 ? 8.579 -5.443 2.927 1.00 89.62 94 PHE A N 1
ATOM 735 C CA . PHE A 1 94 ? 8.525 -4.685 4.177 1.00 89.62 94 PHE A CA 1
ATOM 736 C C . PHE A 1 94 ? 9.902 -4.510 4.800 1.00 89.62 94 PHE A C 1
ATOM 738 O O . PHE A 1 94 ? 10.235 -3.398 5.205 1.00 89.62 94 PHE A O 1
ATOM 745 N N . ASP A 1 95 ? 10.718 -5.554 4.809 1.00 91.62 95 ASP A N 1
ATOM 746 C CA . ASP A 1 95 ? 12.077 -5.503 5.336 1.00 91.62 95 ASP A CA 1
ATOM 747 C C . ASP A 1 95 ? 12.943 -4.538 4.516 1.00 91.62 95 ASP A C 1
ATOM 749 O O . ASP A 1 95 ? 13.650 -3.703 5.081 1.00 91.62 95 ASP A O 1
ATOM 753 N N . SER A 1 96 ? 12.804 -4.558 3.187 1.00 89.56 96 SER A N 1
ATOM 754 C CA . SER A 1 96 ? 13.471 -3.606 2.290 1.00 89.56 96 SER A CA 1
ATOM 755 C C . SER A 1 96 ? 13.042 -2.162 2.560 1.00 89.56 96 SER A C 1
ATOM 757 O O . SER A 1 96 ? 13.889 -1.273 2.644 1.00 89.56 96 SER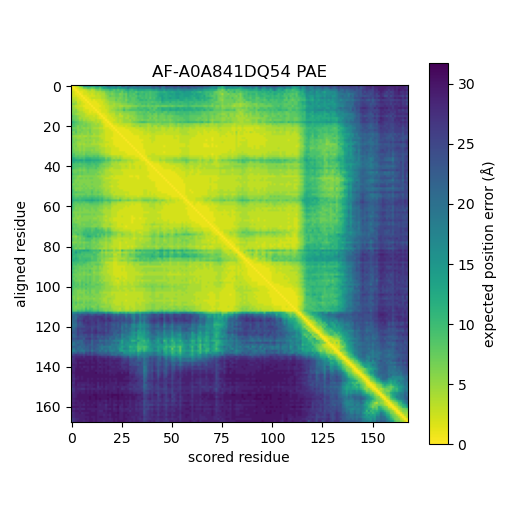 A O 1
ATOM 759 N N . MET A 1 97 ? 11.742 -1.915 2.762 1.00 88.94 97 MET A N 1
ATOM 760 C CA . MET A 1 97 ? 11.223 -0.593 3.134 1.00 88.94 97 MET A CA 1
ATOM 761 C C . MET A 1 97 ? 11.735 -0.131 4.505 1.00 88.94 97 MET A C 1
ATOM 763 O O . MET A 1 97 ? 12.058 1.044 4.677 1.00 88.94 97 MET A O 1
ATOM 767 N N . LEU A 1 98 ? 11.813 -1.038 5.482 1.00 91.25 98 LEU A N 1
ATOM 768 C CA . LEU A 1 98 ? 12.292 -0.752 6.837 1.00 91.25 98 LEU A CA 1
ATOM 769 C C . LEU A 1 98 ? 13.810 -0.540 6.896 1.00 91.25 98 LEU A C 1
ATOM 771 O O . LEU A 1 98 ? 14.285 0.195 7.762 1.00 91.25 98 LEU A O 1
ATOM 775 N N . ALA A 1 99 ? 14.562 -1.130 5.965 1.00 93.75 99 ALA A N 1
ATOM 776 C CA . ALA A 1 99 ? 15.998 -0.920 5.817 1.00 93.75 99 ALA A CA 1
ATOM 777 C C . ALA A 1 99 ? 16.352 0.449 5.205 1.00 93.75 99 ALA A C 1
ATOM 779 O O . ALA A 1 99 ? 17.509 0.874 5.275 1.00 93.75 99 ALA A O 1
ATOM 780 N N . LEU A 1 100 ? 15.382 1.167 4.620 1.00 92.69 100 LEU A N 1
ATOM 781 C CA . LEU A 1 100 ? 15.631 2.478 4.024 1.00 92.69 100 LEU A CA 1
ATOM 782 C C . LEU A 1 100 ? 16.056 3.505 5.089 1.00 92.69 100 LEU A C 1
ATOM 784 O O . LEU A 1 100 ? 15.350 3.713 6.082 1.00 92.69 100 LEU A O 1
ATOM 788 N N . PRO A 1 101 ? 17.160 4.246 4.870 1.00 94.88 101 PRO A N 1
ATOM 789 C CA . PRO A 1 101 ? 17.556 5.313 5.774 1.00 94.88 101 PRO A CA 1
ATOM 790 C C . PRO A 1 101 ? 16.471 6.387 5.885 1.00 94.88 101 PRO A C 1
ATOM 792 O O . PRO A 1 101 ? 15.907 6.848 4.890 1.00 94.88 101 PRO A O 1
ATOM 795 N N . LYS A 1 102 ? 16.243 6.882 7.105 1.00 94.75 102 LYS A N 1
ATOM 796 C CA . LYS A 1 102 ? 15.262 7.944 7.386 1.00 94.75 102 LYS A CA 1
ATOM 797 C C . LYS A 1 102 ? 15.361 9.170 6.453 1.00 94.75 102 LYS A C 1
ATOM 799 O O . LYS A 1 102 ? 14.303 9.660 6.054 1.00 94.75 102 LYS A O 1
ATOM 804 N N . PRO A 1 103 ? 16.556 9.669 6.064 1.00 95.44 103 PRO A N 1
ATOM 805 C CA . PRO A 1 103 ? 16.659 10.785 5.119 1.00 95.44 103 PRO A CA 1
ATOM 806 C C . PRO A 1 103 ? 16.066 10.477 3.736 1.00 95.44 103 PRO A C 1
ATOM 808 O O . PRO A 1 103 ? 15.452 11.354 3.133 1.00 95.44 103 PRO A O 1
ATOM 811 N N . VAL A 1 104 ? 16.194 9.234 3.258 1.00 93.75 104 VAL A N 1
ATOM 812 C CA . VAL A 1 104 ? 15.646 8.787 1.965 1.00 93.75 104 VAL A CA 1
ATOM 813 C C . VAL A 1 104 ? 14.122 8.799 2.015 1.00 93.75 104 VAL A C 1
ATOM 815 O O . VAL A 1 104 ? 13.478 9.412 1.165 1.00 93.75 104 VAL A O 1
ATOM 818 N N . VAL A 1 105 ? 13.547 8.221 3.073 1.00 92.62 105 VAL A N 1
ATOM 819 C CA . VAL A 1 105 ? 12.094 8.221 3.297 1.00 92.62 105 VAL A CA 1
ATOM 820 C C . VAL A 1 105 ? 11.555 9.653 3.380 1.00 92.62 105 VAL A C 1
ATOM 822 O O . VAL A 1 105 ? 10.550 9.988 2.759 1.00 92.62 105 VAL A O 1
ATOM 825 N N . GLN A 1 106 ? 12.231 10.543 4.112 1.00 91.81 106 GLN A N 1
ATOM 826 C CA . GLN A 1 106 ? 11.815 11.944 4.223 1.00 91.81 106 GLN A CA 1
ATOM 827 C C . GLN A 1 106 ? 11.865 12.687 2.886 1.00 91.81 106 GLN A C 1
ATOM 829 O O . GLN A 1 106 ? 10.957 13.474 2.598 1.00 91.81 106 GLN A O 1
ATOM 834 N N . ALA A 1 107 ? 12.901 12.450 2.080 1.00 92.31 107 ALA A N 1
ATOM 835 C CA . ALA A 1 107 ? 13.032 13.046 0.759 1.00 92.31 107 ALA A CA 1
ATOM 836 C C . ALA A 1 107 ? 11.898 12.589 -0.171 1.00 92.31 107 ALA A C 1
ATOM 838 O O . ALA A 1 107 ? 11.266 13.436 -0.806 1.00 92.31 107 ALA A O 1
ATOM 839 N N . ASP A 1 108 ? 11.579 11.292 -0.187 1.00 91.38 108 ASP A N 1
ATOM 840 C CA . ASP A 1 108 ? 10.493 10.732 -0.999 1.00 91.38 108 ASP A CA 1
ATOM 841 C C . ASP A 1 108 ? 9.115 11.269 -0.572 1.00 91.38 108 ASP A C 1
ATOM 843 O O . ASP A 1 108 ? 8.365 11.823 -1.380 1.00 91.38 108 ASP A O 1
ATOM 847 N N . LEU A 1 109 ? 8.813 11.248 0.731 1.00 89.25 109 LEU A N 1
ATOM 848 C CA . LEU A 1 109 ? 7.568 11.818 1.258 1.00 89.25 109 LEU A CA 1
ATOM 849 C C . LEU A 1 109 ? 7.444 13.317 0.943 1.00 89.25 109 LEU A C 1
ATOM 851 O O . LEU A 1 109 ? 6.361 13.799 0.601 1.00 89.25 109 LEU A O 1
ATOM 855 N N . THR A 1 110 ? 8.544 14.068 1.037 1.00 89.75 110 THR A N 1
ATOM 856 C CA . THR A 1 110 ? 8.560 15.506 0.727 1.00 89.75 110 THR A CA 1
ATOM 857 C C . THR A 1 110 ? 8.346 15.757 -0.760 1.00 89.75 110 THR A C 1
ATOM 859 O O . THR A 1 110 ? 7.583 16.658 -1.120 1.00 89.75 110 THR A O 1
ATOM 862 N N . ARG A 1 111 ? 8.987 14.960 -1.622 1.00 88.38 111 ARG A N 1
ATOM 863 C CA . ARG A 1 111 ? 8.835 15.013 -3.079 1.00 88.38 111 ARG A CA 1
ATOM 864 C C . ARG A 1 111 ? 7.391 14.731 -3.486 1.00 88.38 111 ARG A C 1
ATOM 866 O O . ARG A 1 111 ? 6.827 15.489 -4.274 1.00 88.38 111 ARG A O 1
ATOM 873 N N . THR A 1 112 ? 6.798 13.688 -2.917 1.00 88.25 112 THR A N 1
ATOM 874 C CA . THR A 1 112 ? 5.472 13.186 -3.287 1.00 88.25 112 THR A CA 1
ATOM 875 C C . THR A 1 112 ? 4.345 14.060 -2.733 1.00 88.25 112 THR A C 1
ATOM 877 O O . THR A 1 112 ? 3.427 14.432 -3.463 1.00 88.25 112 THR A O 1
ATOM 880 N N . TYR A 1 113 ? 4.425 14.475 -1.464 1.00 83.94 113 TYR A N 1
ATOM 881 C CA . TYR A 1 113 ? 3.330 15.171 -0.769 1.00 83.94 113 TYR A CA 1
ATOM 882 C C . TYR A 1 113 ? 3.513 16.689 -0.651 1.00 83.94 113 TYR A C 1
ATOM 884 O O . TYR A 1 113 ? 2.909 17.342 0.212 1.00 83.94 113 TYR A O 1
ATOM 892 N N . ARG A 1 114 ? 4.337 17.298 -1.512 1.00 76.12 114 ARG A N 1
ATOM 893 C CA . ARG A 1 114 ? 4.645 18.735 -1.467 1.00 76.12 114 ARG A CA 1
ATOM 894 C C . ARG A 1 114 ? 3.382 19.605 -1.555 1.00 76.12 114 ARG A C 1
ATOM 896 O O . ARG A 1 114 ? 2.839 19.785 -2.634 1.00 76.12 114 ARG A O 1
ATOM 903 N N . LYS A 1 115 ? 2.961 20.161 -0.405 1.00 56.84 115 LYS A N 1
ATOM 904 C CA . LYS A 1 115 ? 2.024 21.277 -0.069 1.00 56.84 115 LYS A CA 1
ATOM 905 C C . LYS A 1 115 ? 0.793 21.621 -0.953 1.00 56.84 115 LYS A C 1
ATOM 907 O O . LYS A 1 115 ? 0.031 22.486 -0.527 1.00 56.84 115 LYS A O 1
ATOM 912 N N . GLY A 1 116 ? 0.522 20.959 -2.077 1.00 51.8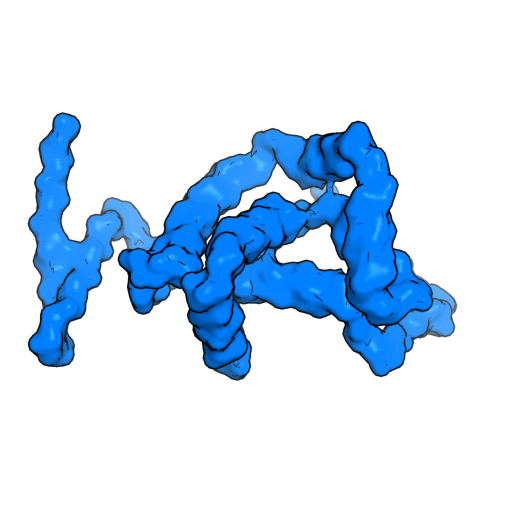8 116 GLY A N 1
ATOM 913 C CA . GLY A 1 116 ? -0.546 21.293 -3.031 1.00 51.88 116 GLY A CA 1
ATOM 914 C C . GLY A 1 116 ? -1.860 20.511 -2.877 1.00 51.88 116 GLY A C 1
ATOM 915 O O . GLY A 1 116 ? -2.890 20.971 -3.355 1.00 51.88 116 GLY A O 1
ATOM 916 N N . SER A 1 117 ? -1.884 19.373 -2.169 1.00 53.59 117 SER A N 1
ATOM 917 C CA . SER A 1 117 ? -3.072 18.491 -2.064 1.00 53.59 117 SER A CA 1
ATOM 918 C C . SER A 1 117 ? -4.000 18.777 -0.868 1.00 53.59 117 SER A C 1
ATOM 920 O O . SER A 1 117 ? -5.041 18.140 -0.696 1.00 53.59 117 SER A O 1
ATOM 922 N N . ARG A 1 118 ? -3.662 19.755 -0.018 1.00 51.69 118 ARG A N 1
ATOM 923 C CA . ARG A 1 118 ? -4.158 19.841 1.373 1.00 51.69 118 ARG A CA 1
ATOM 924 C C . ARG A 1 118 ? -5.659 20.101 1.559 1.00 51.69 118 ARG A C 1
ATOM 926 O O . ARG A 1 118 ? -6.149 19.898 2.671 1.00 51.69 118 ARG A O 1
ATOM 933 N N . ARG A 1 119 ? -6.397 20.580 0.550 1.00 45.50 119 ARG A N 1
ATOM 934 C CA . ARG A 1 119 ? -7.793 21.033 0.742 1.00 45.50 119 ARG A CA 1
ATOM 935 C C . ARG A 1 119 ? -8.826 19.907 0.627 1.00 45.50 119 ARG A C 1
ATOM 937 O O . ARG A 1 119 ? -9.772 19.888 1.406 1.00 45.50 119 ARG A O 1
ATOM 944 N N . ARG A 1 120 ? -8.627 18.939 -0.277 1.00 47.97 120 ARG A N 1
ATOM 945 C CA . ARG A 1 120 ? -9.540 17.789 -0.453 1.00 47.97 120 ARG A CA 1
ATOM 946 C C . ARG A 1 120 ? -9.270 16.680 0.569 1.00 47.97 120 ARG A C 1
ATOM 948 O O . ARG A 1 120 ? -10.196 16.035 1.040 1.00 47.97 120 ARG A O 1
ATOM 955 N N . GLU A 1 121 ? -8.010 16.552 0.974 1.00 50.50 121 GLU A N 1
ATOM 956 C CA . GLU A 1 121 ? -7.487 15.507 1.858 1.00 50.50 121 GLU A CA 1
ATOM 957 C C . GLU A 1 121 ? -7.924 15.653 3.331 1.00 50.50 121 GLU A C 1
ATOM 959 O O . GLU A 1 121 ? -8.117 14.665 4.036 1.00 50.50 121 GLU A O 1
ATOM 964 N N . ARG A 1 122 ? -8.137 16.884 3.823 1.00 47.84 122 ARG A N 1
ATOM 965 C CA . ARG A 1 122 ? -8.575 17.128 5.215 1.00 47.84 122 ARG A CA 1
ATOM 966 C C . ARG A 1 122 ? -10.045 16.777 5.459 1.00 47.84 122 ARG A C 1
ATOM 968 O O . ARG A 1 122 ? -10.383 16.320 6.551 1.00 47.84 122 ARG A O 1
ATOM 975 N N . ALA A 1 123 ? -10.906 16.984 4.463 1.00 46.66 123 ALA A N 1
ATOM 976 C CA . ALA A 1 123 ? -12.336 16.696 4.562 1.00 46.66 123 ALA A CA 1
ATOM 977 C C . ALA A 1 123 ? -12.611 15.182 4.527 1.00 46.66 123 ALA A C 1
ATOM 979 O O . ALA A 1 123 ? -13.370 14.675 5.353 1.00 46.66 123 ALA A O 1
ATOM 980 N N . THR A 1 124 ? -11.922 14.445 3.648 1.00 53.41 124 THR A N 1
ATOM 981 C CA . THR A 1 124 ? -11.987 12.976 3.591 1.00 53.41 124 THR A CA 1
ATOM 982 C C . THR A 1 124 ? -11.377 12.320 4.826 1.00 53.41 124 THR A C 1
ATOM 984 O O . THR A 1 124 ? -11.974 11.386 5.353 1.00 53.41 124 THR A O 1
ATOM 987 N N . ARG A 1 125 ? -10.269 12.848 5.374 1.00 54.16 125 ARG A N 1
ATOM 988 C CA . ARG A 1 125 ? -9.660 12.321 6.612 1.00 54.16 125 ARG A CA 1
ATOM 989 C C . ARG A 1 125 ? -10.597 12.384 7.825 1.00 54.16 125 ARG A C 1
ATOM 991 O O . ARG A 1 125 ? -10.654 11.413 8.571 1.00 54.16 125 ARG A O 1
ATOM 998 N N . ARG A 1 126 ? -11.357 13.474 8.029 1.00 51.50 126 ARG A N 1
ATOM 999 C CA . ARG A 1 126 ? -12.316 13.580 9.157 1.00 51.50 126 ARG A CA 1
ATOM 1000 C C . ARG A 1 126 ? -13.532 12.662 8.991 1.00 51.50 126 ARG A C 1
ATOM 1002 O O . ARG A 1 126 ? -13.927 12.007 9.951 1.00 51.50 126 ARG A O 1
ATOM 1009 N N . ALA A 1 127 ? -14.101 12.590 7.787 1.00 53.19 127 ALA A N 1
ATOM 1010 C CA . ALA A 1 127 ? -15.256 11.735 7.505 1.00 53.19 127 ALA A CA 1
ATOM 1011 C C . ALA A 1 127 ? -14.903 10.238 7.580 1.00 53.19 127 ALA A C 1
ATOM 1013 O O . ALA A 1 127 ? -15.655 9.449 8.146 1.00 53.19 127 ALA A O 1
ATOM 1014 N N . TRP A 1 128 ? -13.726 9.851 7.085 1.00 60.19 128 TRP A N 1
ATOM 1015 C CA . TRP A 1 128 ? -13.249 8.471 7.150 1.00 60.19 128 TRP A CA 1
ATOM 1016 C C . TRP A 1 128 ? -12.886 8.045 8.583 1.00 60.19 128 TRP A C 1
ATOM 1018 O O . TRP A 1 128 ? -13.197 6.926 8.976 1.00 60.19 128 TRP A O 1
ATOM 1028 N N . TRP A 1 129 ? -12.359 8.942 9.429 1.00 54.56 129 TRP A N 1
ATOM 1029 C CA . TRP A 1 129 ? -12.101 8.634 10.848 1.00 54.56 129 TRP A CA 1
ATOM 1030 C C . TRP A 1 129 ? -13.373 8.265 11.625 1.00 54.56 129 TRP A C 1
ATOM 1032 O O . TRP A 1 129 ? -13.351 7.389 12.490 1.00 54.56 129 TRP A O 1
ATOM 1042 N N . LEU A 1 130 ? -14.506 8.893 11.301 1.00 57.84 130 LEU A N 1
ATOM 1043 C CA . LEU A 1 130 ? -15.806 8.551 11.884 1.00 57.84 130 LEU A CA 1
ATOM 1044 C C . LEU A 1 130 ? -16.271 7.145 11.470 1.00 57.84 130 LEU A C 1
ATOM 1046 O O . LEU A 1 130 ? -16.854 6.428 12.286 1.00 57.84 130 LEU A O 1
ATOM 1050 N N . VAL A 1 131 ? -15.951 6.734 10.240 1.00 58.66 131 VAL A N 1
ATOM 1051 C CA . VAL A 1 131 ? -16.221 5.387 9.718 1.00 58.66 131 VAL A CA 1
ATOM 1052 C C . VAL A 1 131 ? -15.260 4.357 10.314 1.00 58.66 131 VAL A C 1
ATOM 1054 O O . VAL A 1 131 ? -15.693 3.263 10.646 1.00 58.66 131 VAL A O 1
ATOM 1057 N N . VAL A 1 132 ? -13.979 4.668 10.525 1.00 56.31 132 VAL A N 1
ATOM 1058 C CA . VAL A 1 132 ? -12.998 3.711 11.080 1.00 56.31 132 VAL A CA 1
ATOM 1059 C C . VAL A 1 132 ? -13.139 3.544 12.592 1.00 56.31 132 VAL A C 1
ATOM 1061 O O . VAL A 1 132 ? -13.060 2.424 13.078 1.00 56.31 132 VAL A O 1
ATOM 1064 N N . SER A 1 133 ? -13.435 4.608 13.341 1.00 55.78 133 SER A N 1
ATOM 1065 C CA . SER A 1 133 ? -13.576 4.559 14.809 1.00 55.78 133 SER A CA 1
ATOM 1066 C C . SER A 1 133 ? -14.901 3.971 15.309 1.00 55.78 133 SER A C 1
ATOM 1068 O O . SER A 1 133 ? -15.116 3.882 16.514 1.00 55.78 133 SER A O 1
ATOM 1070 N N . GLY A 1 134 ? -15.827 3.617 14.409 1.00 52.16 134 GLY A N 1
ATOM 1071 C CA . GLY A 1 134 ? -17.160 3.133 14.786 1.00 52.16 134 GLY A CA 1
ATOM 1072 C C . GLY A 1 134 ? -18.062 4.207 15.404 1.00 52.16 134 GLY A C 1
ATOM 1073 O O . GLY A 1 134 ? -19.179 3.901 15.810 1.00 52.16 134 GLY A O 1
ATOM 1074 N N . ARG A 1 135 ? -17.618 5.471 15.441 1.00 47.75 135 ARG A N 1
ATOM 1075 C CA . ARG A 1 135 ? -18.392 6.610 15.961 1.00 47.75 135 ARG A CA 1
ATOM 1076 C C . ARG A 1 135 ? -19.449 7.123 14.980 1.00 47.75 135 ARG A C 1
ATOM 1078 O O . ARG A 1 135 ? -20.266 7.958 15.356 1.00 47.75 135 ARG A O 1
ATOM 1085 N N . CYS A 1 136 ? -19.475 6.621 13.744 1.00 37.41 136 CYS A N 1
ATOM 1086 C CA . CYS A 1 136 ? -20.556 6.866 12.799 1.00 37.41 136 CYS A CA 1
ATOM 1087 C C . CYS A 1 136 ? -20.837 5.615 11.951 1.00 37.41 136 CYS A C 1
ATOM 1089 O O . CYS A 1 136 ? -19.979 5.153 11.205 1.00 37.41 136 CYS A O 1
ATOM 1091 N N . SER A 1 137 ? -22.061 5.084 12.042 1.00 39.19 137 SER A N 1
ATOM 1092 C CA . SER A 1 137 ? -22.561 4.008 11.166 1.00 39.19 137 SER A CA 1
ATOM 1093 C C . SER A 1 137 ? -23.182 4.545 9.864 1.00 39.19 137 SER A C 1
ATOM 1095 O O . SER A 1 137 ? -23.800 3.788 9.117 1.00 39.19 137 SER A O 1
ATOM 1097 N N . MET A 1 138 ? -23.087 5.853 9.606 1.00 38.28 138 MET A N 1
ATOM 1098 C CA . MET A 1 138 ? -23.88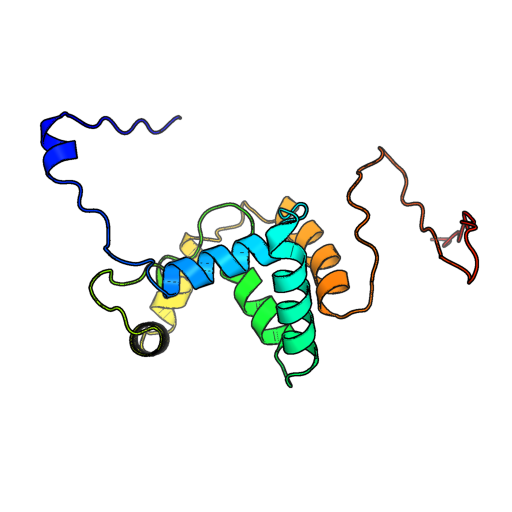4 6.536 8.591 1.00 38.28 138 MET A CA 1
ATOM 1099 C C . MET A 1 138 ? -23.007 6.967 7.409 1.00 38.28 138 MET A C 1
ATOM 1101 O O . MET A 1 138 ? -22.300 7.971 7.467 1.00 38.28 138 MET A O 1
ATOM 1105 N N . ILE A 1 139 ? -23.063 6.207 6.314 1.00 40.09 139 ILE A N 1
ATOM 1106 C CA . ILE A 1 139 ? -22.605 6.675 5.002 1.00 40.09 139 ILE A CA 1
ATOM 1107 C C . ILE A 1 139 ? -23.701 7.603 4.469 1.00 40.09 139 ILE A C 1
ATOM 1109 O O . ILE A 1 139 ? -24.655 7.149 3.847 1.00 40.09 139 ILE A O 1
ATOM 1113 N N . CYS A 1 140 ? -23.584 8.903 4.728 1.00 32.16 140 CYS A N 1
ATOM 1114 C CA . CYS A 1 140 ? -24.332 9.926 3.999 1.00 32.16 140 CYS A CA 1
ATOM 1115 C C . CYS A 1 140 ? -23.346 10.687 3.116 1.00 32.16 140 CYS A C 1
ATOM 1117 O O . CYS A 1 140 ? -22.784 11.700 3.522 1.00 32.16 140 CYS A O 1
ATOM 1119 N N . ILE A 1 141 ? -23.118 10.183 1.903 1.00 35.81 141 ILE A N 1
ATOM 1120 C CA . ILE A 1 141 ? -22.422 10.928 0.851 1.00 35.81 141 ILE A CA 1
ATOM 1121 C C . ILE A 1 141 ? -23.482 11.332 -0.166 1.00 35.81 141 ILE A C 1
ATOM 1123 O O . ILE A 1 141 ? -23.677 10.714 -1.203 1.00 35.81 141 ILE A O 1
ATOM 1127 N N . ARG A 1 142 ? -24.215 12.386 0.185 1.00 30.33 142 ARG A N 1
ATOM 1128 C CA . ARG A 1 142 ? -24.820 13.288 -0.789 1.00 30.33 142 ARG A CA 1
ATOM 1129 C C . ARG A 1 142 ? -24.441 14.699 -0.353 1.00 30.33 142 ARG A C 1
ATOM 1131 O O . ARG A 1 142 ? -24.860 15.110 0.729 1.00 30.33 142 ARG A O 1
ATOM 1138 N N . PRO A 1 143 ? -23.656 15.450 -1.139 1.00 34.81 143 PRO A N 1
ATOM 1139 C CA . PRO A 1 143 ? -23.565 16.882 -0.942 1.00 34.81 143 PRO A CA 1
ATOM 1140 C C . PRO A 1 143 ? -24.881 17.479 -1.452 1.00 34.81 143 PRO A C 1
ATOM 1142 O O . PRO A 1 143 ? -24.996 17.838 -2.618 1.00 34.81 143 PRO A O 1
ATOM 1145 N N . CYS A 1 144 ? -25.907 17.541 -0.600 1.00 31.67 144 CYS A N 1
ATOM 1146 C CA . CYS A 1 144 ? -26.985 18.497 -0.833 1.00 31.67 144 CYS A CA 1
ATOM 1147 C C . CYS A 1 144 ? -26.418 19.874 -0.505 1.00 31.67 144 CYS A C 1
ATOM 1149 O O . CYS A 1 144 ? -25.921 20.102 0.599 1.00 31.67 144 CYS A O 1
ATOM 1151 N N . ALA A 1 145 ? -26.438 20.752 -1.501 1.00 37.34 145 ALA A N 1
ATOM 1152 C CA . ALA A 1 145 ? -25.974 22.122 -1.409 1.00 37.34 145 ALA A CA 1
ATOM 1153 C C . ALA A 1 145 ? -26.427 22.785 -0.091 1.00 37.34 145 ALA A C 1
ATOM 1155 O O . ALA A 1 145 ? -27.616 22.885 0.198 1.00 37.34 145 ALA A O 1
ATOM 1156 N N . GLY A 1 146 ? -25.457 23.226 0.713 1.00 36.41 146 GLY A N 1
ATOM 1157 C CA . GLY A 1 146 ? -25.650 24.329 1.655 1.00 36.41 146 GLY A CA 1
ATOM 1158 C C . GLY A 1 146 ? -26.276 24.065 3.030 1.00 36.41 146 GLY A C 1
ATOM 1159 O O . GLY A 1 146 ? -26.481 25.044 3.737 1.00 36.41 146 GLY A O 1
ATOM 1160 N N . SER A 1 147 ? -26.553 22.833 3.486 1.00 34.56 147 SER A N 1
ATOM 1161 C CA . SER A 1 147 ? -26.925 22.641 4.907 1.00 34.56 147 SER A CA 1
ATOM 1162 C C . SER A 1 147 ? -26.538 21.279 5.495 1.00 34.56 147 SER A C 1
ATOM 1164 O O . SER A 1 147 ? -26.872 20.220 4.967 1.00 34.56 147 SER A O 1
ATOM 1166 N N . THR A 1 148 ? -25.840 21.294 6.632 1.00 34.38 148 THR A N 1
ATOM 1167 C CA . THR A 1 148 ? -25.595 20.112 7.469 1.00 34.38 148 THR A CA 1
ATOM 1168 C C . THR A 1 148 ? -26.856 19.778 8.262 1.00 34.38 148 THR A C 1
ATOM 1170 O O . THR A 1 148 ? -27.085 20.349 9.326 1.00 34.38 148 THR A O 1
ATOM 1173 N N . ARG A 1 149 ? -27.679 18.842 7.773 1.00 35.84 149 ARG A N 1
ATOM 1174 C CA . ARG A 1 149 ? -28.747 18.222 8.578 1.00 35.84 149 ARG A CA 1
ATOM 1175 C C . ARG A 1 149 ? -28.296 16.866 9.105 1.00 35.84 149 ARG A C 1
ATOM 1177 O O . ARG A 1 149 ? -27.866 16.004 8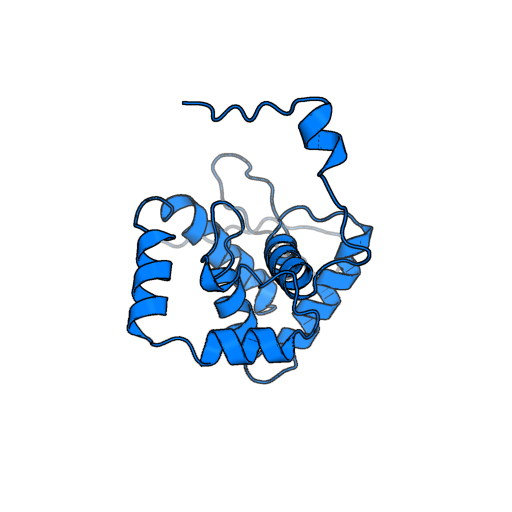.343 1.00 35.84 149 ARG A O 1
ATOM 1184 N N . CYS A 1 150 ? -28.411 16.695 10.419 1.00 35.44 150 CYS A N 1
ATOM 1185 C CA . CYS A 1 150 ? -28.103 15.459 11.123 1.00 35.44 150 CYS A CA 1
ATOM 1186 C C . CYS A 1 150 ? -29.408 14.685 11.345 1.00 35.44 150 CYS A C 1
ATOM 1188 O O . CYS A 1 150 ? -30.340 15.202 11.958 1.00 35.44 150 CYS A O 1
ATOM 1190 N N . TRP A 1 151 ? -29.485 13.458 10.837 1.00 35.59 151 TRP A N 1
ATOM 1191 C CA . TRP A 1 151 ? -30.635 12.581 11.038 1.00 35.59 151 TRP A CA 1
ATOM 1192 C C . TRP A 1 151 ? -30.281 11.512 12.071 1.00 35.59 151 TRP A C 1
ATOM 1194 O O . TRP A 1 151 ? -29.254 10.845 11.951 1.00 35.59 151 TRP A O 1
ATOM 1204 N N . ARG A 1 152 ? -31.119 11.344 13.098 1.00 35.38 152 ARG A N 1
ATOM 1205 C CA . ARG A 1 152 ? -30.953 10.314 14.133 1.00 35.38 152 ARG A CA 1
ATOM 1206 C C . ARG A 1 152 ? -32.035 9.251 13.943 1.00 35.38 152 ARG A C 1
ATOM 1208 O O . ARG A 1 152 ? -33.204 9.582 13.785 1.00 35.38 152 ARG A O 1
ATOM 1215 N N . ARG A 1 153 ? -31.637 7.977 13.957 1.00 32.38 153 ARG A N 1
ATOM 1216 C CA . ARG A 1 153 ? -32.554 6.833 13.911 1.00 32.38 153 ARG A CA 1
ATOM 1217 C C . ARG A 1 153 ? -32.991 6.518 15.343 1.00 32.38 153 ARG A C 1
ATOM 1219 O O . ARG A 1 153 ? -32.160 6.097 16.144 1.00 32.38 153 ARG A O 1
ATOM 1226 N N . THR A 1 154 ? -34.252 6.755 15.678 1.00 33.28 154 THR A N 1
ATOM 1227 C CA . THR A 1 154 ? -34.887 6.156 16.861 1.00 33.28 154 THR A CA 1
ATOM 1228 C C . THR A 1 154 ? -35.528 4.837 16.441 1.00 33.28 154 THR A C 1
ATOM 1230 O O . THR A 1 154 ? -35.915 4.676 15.291 1.00 33.28 154 THR A O 1
ATOM 1233 N N . THR A 1 155 ? -35.546 3.851 17.331 1.00 41.25 155 THR A N 1
ATOM 1234 C CA . THR A 1 155 ? -36.071 2.499 17.089 1.00 41.25 155 THR A CA 1
ATOM 1235 C C . THR A 1 155 ? -37.490 2.539 16.507 1.00 41.25 155 THR A C 1
ATOM 1237 O O . THR A 1 155 ? -38.390 3.095 17.127 1.00 41.25 155 THR A O 1
ATOM 1240 N N . GLY A 1 156 ? -37.671 1.958 15.317 1.00 35.03 156 GLY A N 1
ATOM 1241 C CA . GLY A 1 156 ? -38.890 2.060 14.500 1.00 35.03 156 GLY A CA 1
ATOM 1242 C C . GLY A 1 156 ? -38.638 2.865 13.219 1.00 35.03 156 GLY A C 1
ATOM 1243 O O . GLY A 1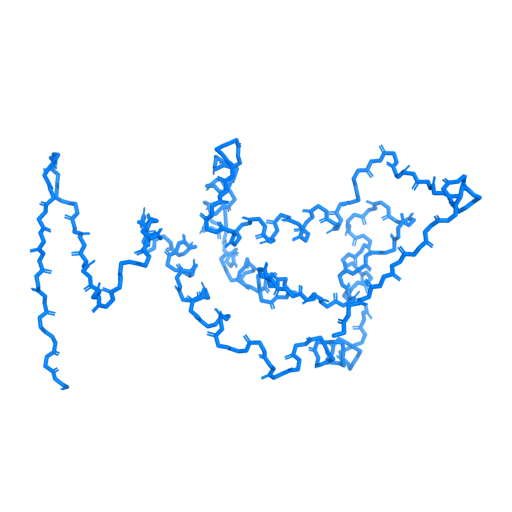 156 ? -37.791 3.743 13.194 1.00 35.03 156 GLY A O 1
ATOM 1244 N N . VAL A 1 157 ? -39.316 2.539 12.118 1.00 37.69 157 VAL A N 1
ATOM 1245 C CA . VAL A 1 157 ? -39.009 2.954 10.723 1.00 37.69 157 VAL A CA 1
ATOM 1246 C C . VAL A 1 157 ? -39.160 4.475 10.449 1.00 37.69 157 VAL A C 1
ATOM 1248 O O . VAL A 1 157 ? -39.183 4.905 9.302 1.00 37.69 157 VAL A O 1
ATOM 1251 N N . SER A 1 158 ? -39.222 5.325 11.476 1.00 27.30 158 SER A N 1
ATOM 1252 C CA . SER A 1 158 ? -39.404 6.772 11.339 1.00 27.30 158 SER A CA 1
ATOM 1253 C C . SER A 1 158 ? -38.098 7.557 11.509 1.00 27.30 158 SER A C 1
ATOM 1255 O O . SER A 1 158 ? -37.285 7.288 12.395 1.00 27.30 158 SER A O 1
ATOM 1257 N N . TRP A 1 159 ? -37.914 8.555 10.645 1.00 32.47 159 TRP A N 1
ATOM 1258 C CA . TRP A 1 159 ? -36.800 9.498 10.661 1.00 32.47 159 TRP A CA 1
ATOM 1259 C C . TRP A 1 159 ? -37.310 10.857 11.152 1.00 32.47 159 TRP A C 1
ATOM 1261 O O . TRP A 1 159 ? -38.265 11.388 10.591 1.00 32.47 159 TRP A O 1
ATOM 1271 N N . ILE A 1 160 ? -36.658 11.453 12.158 1.00 32.75 160 ILE A N 1
ATOM 1272 C CA . ILE A 1 160 ? -36.988 12.799 12.660 1.00 32.75 160 ILE A CA 1
ATOM 1273 C C . ILE A 1 160 ? -35.797 13.740 12.436 1.00 32.75 160 ILE A C 1
ATOM 1275 O O . ILE A 1 160 ? -34.649 13.407 12.742 1.00 32.75 160 ILE A O 1
ATOM 1279 N N . CYS A 1 161 ? -36.082 14.926 11.892 1.00 28.91 161 CYS A N 1
ATOM 1280 C CA . CYS A 1 161 ? -35.112 15.987 11.636 1.00 28.91 161 CYS A CA 1
ATOM 1281 C C . CYS A 1 161 ? -34.988 16.872 12.890 1.00 28.91 161 CYS A C 1
ATOM 1283 O O . CYS A 1 161 ? -35.903 17.634 13.189 1.00 28.91 161 CYS A O 1
ATOM 1285 N N . GLY A 1 162 ? -33.881 16.774 13.634 1.00 28.97 162 GLY A N 1
ATOM 1286 C CA . GLY A 1 162 ? -33.646 17.570 14.847 1.00 28.97 162 GLY A CA 1
ATOM 1287 C C . GLY A 1 162 ? -32.651 18.708 14.614 1.00 28.97 162 GLY A C 1
ATOM 1288 O O . GLY A 1 162 ? -31.506 18.454 14.241 1.00 28.97 162 GLY A O 1
ATOM 1289 N N . TRP A 1 163 ? -33.068 19.954 14.847 1.00 28.36 163 TRP A N 1
ATOM 1290 C CA . TRP A 1 163 ? -32.177 21.118 14.897 1.00 28.36 163 TRP A CA 1
ATOM 1291 C C . TRP A 1 163 ? -31.482 21.186 16.262 1.00 28.36 163 TRP A C 1
ATOM 1293 O O . TRP A 1 163 ? -32.130 21.056 17.297 1.00 28.36 163 TRP A O 1
ATOM 1303 N N . ARG A 1 164 ? -30.169 21.432 16.279 1.00 27.70 164 ARG A N 1
ATOM 1304 C CA . ARG A 1 164 ? -29.469 21.927 17.470 1.00 27.70 164 ARG A CA 1
ATOM 1305 C C . ARG A 1 164 ? -28.712 23.179 17.048 1.00 27.70 164 ARG A C 1
ATOM 1307 O O . ARG A 1 164 ? -27.711 23.074 16.345 1.00 27.70 164 ARG A O 1
ATOM 1314 N N . ALA A 1 165 ? -29.256 24.340 17.403 1.00 24.39 165 ALA A N 1
ATOM 1315 C CA . ALA A 1 165 ? -28.528 25.597 17.339 1.00 24.39 165 ALA A CA 1
ATOM 1316 C C . ALA A 1 165 ? -27.348 25.499 18.314 1.00 24.39 165 ALA A C 1
ATOM 1318 O O . ALA A 1 165 ? -27.518 25.071 19.457 1.00 24.39 165 ALA A O 1
ATOM 1319 N N . VAL A 1 166 ? -26.152 25.809 17.831 1.00 28.25 166 VAL A N 1
ATOM 1320 C CA . VAL A 1 166 ? -25.005 26.114 18.679 1.00 28.25 166 VAL A CA 1
ATOM 1321 C C . VAL A 1 166 ? -24.754 27.587 18.417 1.00 28.25 166 VAL A C 1
ATOM 1323 O O . VAL A 1 166 ? -24.324 27.941 17.319 1.00 28.25 166 VAL A O 1
ATOM 1326 N N . ASP A 1 167 ? -25.157 28.418 19.373 1.00 24.16 167 ASP A N 1
ATOM 1327 C CA . ASP A 1 167 ? -24.770 29.822 19.419 1.00 24.16 167 ASP A CA 1
ATOM 1328 C C . ASP A 1 167 ? -23.243 29.925 19.577 1.00 24.16 167 ASP A C 1
ATOM 1330 O O . ASP A 1 167 ? -22.611 29.032 20.147 1.00 24.16 167 ASP A O 1
ATOM 1334 N N . TRP A 1 168 ? -22.716 30.987 18.969 1.00 32.72 168 TRP A N 1
ATOM 1335 C CA . TRP A 1 168 ? -21.323 31.328 18.653 1.00 32.72 168 TRP A CA 1
ATOM 1336 C C . TRP A 1 168 ? -20.237 30.939 19.661 1.00 32.72 168 TRP A C 1
ATOM 1338 O O . TRP A 1 168 ? -20.402 31.204 20.871 1.00 32.72 168 TRP A O 1
#

Radius of gyration: 20.78 Å; Cα contacts (8 Å, |Δi|>4): 93; chains: 1; bounding box: 57×46×52 Å

Organism: NCBI:txid236067

pLDDT: mean 73.26, std 23.42, range [24.16, 95.44]

Sequence (168 aa):
MVLRIHFTPEDLLKVRVAGSPHPLWELVLSINSLQQPELPLRFRGWRDRVLRRAREQSGGALSLQAACSVVPLAGNFADLLTPNLDEPDPQAHFDSMLALPKPVVQADLTRTYRKGSRRRERATRRAWWLVVSGRCSMICIRPCAGSTRCWRRTTGVSWICGWRAVDW